Protein AF-A0A447P751-F1 (afdb_monomer_lite)

Foldseek 3Di:
DLLVVLVVVLVQLAAPDLPDRNDWDQQSQVSNLVSQLSNLVVLQVVQVVPPDPVSNVVSVVVSVVSVVVSVVVVVVVVVVCVVLVTNTPRPNSSCCVVVPD

Radius of gyration: 17.18 Å; chains: 1; bounding box: 45×24×43 Å

Organism: Salmonella enterica I (NCBI:txid59201)

Structure (mmCIF, N/CA/C/O backbone):
data_AF-A0A447P751-F1
#
_entry.id   AF-A0A447P751-F1
#
loop_
_atom_site.group_PDB
_atom_site.id
_atom_site.type_symbol
_atom_site.label_atom_id
_atom_site.label_alt_id
_atom_site.label_comp_id
_atom_site.label_asym_id
_atom_site.label_entity_id
_atom_site.label_seq_id
_atom_site.pdbx_PDB_ins_code
_atom_site.Cartn_x
_atom_site.Cartn_y
_atom_site.Cartn_z
_atom_site.occupancy
_atom_site.B_iso_or_equiv
_atom_site.auth_seq_id
_atom_site.auth_comp_id
_atom_site.auth_asym_id
_atom_site.auth_atom_id
_atom_site.pdbx_PDB_model_num
ATOM 1 N N . MET A 1 1 ? 2.392 -11.826 -11.218 1.00 79.94 1 MET A N 1
ATOM 2 C CA . MET A 1 1 ? 1.372 -12.431 -10.328 1.00 79.94 1 MET A CA 1
ATOM 3 C C . MET A 1 1 ? 1.336 -11.781 -8.953 1.00 79.94 1 MET A C 1
ATOM 5 O O . MET A 1 1 ? 0.241 -11.485 -8.513 1.00 79.94 1 MET A O 1
ATOM 9 N N . ILE A 1 2 ? 2.479 -11.470 -8.328 1.00 85.00 2 ILE A N 1
ATOM 10 C CA . ILE A 1 2 ? 2.536 -10.864 -6.980 1.00 85.00 2 ILE A CA 1
ATOM 11 C C . ILE A 1 2 ? 1.734 -9.548 -6.868 1.00 85.00 2 ILE A C 1
ATOM 13 O O . ILE A 1 2 ? 0.915 -9.424 -5.966 1.00 85.00 2 ILE A O 1
ATOM 17 N N . ALA A 1 3 ? 1.881 -8.616 -7.821 1.00 85.94 3 ALA A N 1
ATOM 18 C CA . ALA A 1 3 ? 1.100 -7.366 -7.844 1.00 85.94 3 ALA A CA 1
ATOM 19 C C . ALA A 1 3 ? -0.411 -7.582 -8.064 1.00 85.94 3 ALA A C 1
ATOM 21 O O . ALA A 1 3 ? -1.239 -6.800 -7.615 1.00 85.94 3 ALA A O 1
ATOM 22 N N . PHE A 1 4 ? -0.777 -8.652 -8.772 1.00 86.06 4 PHE A N 1
ATOM 23 C CA . PHE A 1 4 ? -2.178 -8.985 -9.013 1.00 86.06 4 PHE A CA 1
ATOM 24 C C . PHE A 1 4 ? -2.800 -9.587 -7.753 1.00 86.06 4 PHE A C 1
ATOM 26 O O . PHE A 1 4 ? -3.852 -9.148 -7.309 1.00 86.06 4 PHE A O 1
ATOM 33 N N . THR A 1 5 ? -2.111 -10.533 -7.112 1.00 87.75 5 THR A N 1
ATOM 34 C CA . THR A 1 5 ? -2.565 -11.108 -5.844 1.00 87.75 5 THR A CA 1
ATOM 35 C C . THR A 1 5 ? -2.648 -10.056 -4.744 1.00 87.75 5 THR A C 1
ATOM 37 O O . THR A 1 5 ? -3.614 -10.066 -3.988 1.00 87.75 5 THR A O 1
ATOM 40 N N . SER A 1 6 ? -1.703 -9.110 -4.671 1.00 86.75 6 SER A N 1
ATOM 41 C CA . SER A 1 6 ? -1.752 -8.071 -3.640 1.00 86.75 6 SER A CA 1
ATOM 42 C C . SER A 1 6 ? -2.953 -7.139 -3.790 1.00 86.75 6 SER A C 1
ATOM 44 O O . SER A 1 6 ? -3.564 -6.775 -2.786 1.00 86.75 6 SER A O 1
ATOM 46 N N . LEU A 1 7 ? -3.354 -6.835 -5.027 1.00 86.19 7 LEU A N 1
ATOM 47 C CA . LEU A 1 7 ? -4.567 -6.073 -5.312 1.00 86.19 7 LEU A CA 1
ATOM 48 C C . LEU A 1 7 ? -5.826 -6.805 -4.825 1.00 86.19 7 LEU A C 1
ATOM 50 O O . LEU A 1 7 ? -6.641 -6.209 -4.124 1.00 86.19 7 LEU A O 1
ATOM 54 N N . LEU A 1 8 ? -5.981 -8.093 -5.160 1.00 85.81 8 LEU A N 1
ATOM 55 C CA . LEU A 1 8 ? -7.166 -8.856 -4.751 1.00 85.81 8 LEU A CA 1
ATOM 56 C C . LEU A 1 8 ? -7.273 -8.992 -3.227 1.00 85.81 8 LEU A C 1
ATOM 58 O O . LEU A 1 8 ? -8.370 -8.879 -2.686 1.00 85.81 8 LEU A O 1
ATOM 62 N N . LEU A 1 9 ? -6.152 -9.193 -2.528 1.00 84.75 9 LEU A N 1
ATOM 63 C CA . LEU A 1 9 ? -6.151 -9.251 -1.063 1.00 84.75 9 LEU A CA 1
ATOM 64 C C . LEU A 1 9 ? -6.443 -7.890 -0.413 1.00 84.75 9 LEU A C 1
ATOM 66 O O . LEU A 1 9 ? -7.034 -7.853 0.662 1.00 84.75 9 LEU A O 1
ATOM 70 N N . SER A 1 10 ? -6.074 -6.778 -1.051 1.00 83.12 10 SER A N 1
ATOM 71 C CA . SER A 1 10 ? -6.356 -5.433 -0.532 1.00 83.12 10 SER A CA 1
ATOM 72 C C . SER A 1 10 ? -7.863 -5.132 -0.472 1.00 83.12 10 SER A C 1
ATOM 74 O O . SER A 1 10 ? -8.351 -4.559 0.504 1.00 83.12 10 SER A O 1
ATOM 76 N N . PHE A 1 11 ? -8.639 -5.623 -1.447 1.00 78.25 11 PHE A N 1
ATOM 77 C CA . PHE A 1 11 ? -10.103 -5.494 -1.446 1.00 78.25 11 PHE A CA 1
ATOM 78 C C . PHE A 1 11 ? -10.803 -6.257 -0.310 1.00 78.25 11 PHE A C 1
ATOM 80 O O . PHE A 1 11 ? -11.948 -5.941 0.002 1.00 78.25 11 PHE A O 1
ATOM 87 N N . ALA A 1 12 ? -10.140 -7.216 0.347 1.00 76.81 12 ALA A N 1
ATOM 88 C CA . ALA A 1 12 ? -10.730 -7.968 1.457 1.00 76.81 12 ALA A CA 1
ATOM 89 C C . ALA A 1 12 ? -10.882 -7.144 2.752 1.00 76.81 12 ALA A C 1
ATOM 91 O O . ALA A 1 12 ? -11.649 -7.527 3.632 1.00 76.81 12 ALA A O 1
ATOM 92 N N . ILE A 1 13 ? -10.161 -6.026 2.890 1.00 74.38 13 ILE A N 1
ATOM 93 C CA . ILE A 1 13 ? -10.189 -5.192 4.105 1.00 74.38 13 ILE A CA 1
ATOM 94 C C . ILE A 1 13 ? -11.238 -4.075 4.005 1.00 74.38 13 ILE A C 1
ATOM 96 O O . ILE A 1 13 ? -11.691 -3.560 5.026 1.00 74.38 13 ILE A O 1
ATOM 100 N N . VAL A 1 14 ? -11.646 -3.690 2.792 1.00 76.31 14 VAL A N 1
ATOM 101 C CA . VAL A 1 14 ? -12.539 -2.543 2.593 1.00 76.31 14 VAL A CA 1
ATOM 102 C C . VAL A 1 14 ? -13.977 -2.912 2.993 1.00 76.31 14 VAL A C 1
ATOM 104 O O . VAL A 1 14 ? -14.566 -3.809 2.384 1.00 76.31 14 VAL A O 1
ATOM 107 N N . PRO A 1 15 ? -14.585 -2.231 3.985 1.00 71.06 15 PRO A N 1
ATOM 108 C CA . PRO A 1 15 ? -15.978 -2.470 4.352 1.00 71.06 15 PRO A CA 1
ATOM 109 C C . PRO A 1 15 ? -16.914 -1.923 3.262 1.00 71.06 15 PRO A C 1
ATOM 111 O O . PRO A 1 15 ? -16.867 -0.739 2.934 1.00 71.06 15 PRO A O 1
ATOM 114 N N . VAL A 1 16 ? -17.789 -2.770 2.708 1.00 71.50 16 VAL A N 1
ATOM 115 C CA . VAL A 1 16 ? -18.767 -2.365 1.671 1.00 71.50 16 VAL A CA 1
ATOM 116 C C . VAL A 1 16 ? -20.090 -1.909 2.299 1.00 71.50 16 VAL A C 1
ATOM 118 O O . VAL A 1 16 ? -20.803 -1.088 1.725 1.00 71.50 16 VAL A O 1
ATOM 121 N N . SER A 1 17 ? -20.424 -2.396 3.500 1.00 64.69 17 SER A N 1
ATOM 122 C CA . SER A 1 17 ? -21.579 -1.920 4.272 1.00 64.69 17 SER A CA 1
ATOM 123 C C . SER A 1 17 ? -21.338 -2.022 5.788 1.00 64.69 17 SER A C 1
ATOM 125 O O . SER A 1 17 ? -20.459 -2.777 6.207 1.00 64.69 17 SER A O 1
ATOM 127 N N . PRO A 1 18 ? -22.127 -1.326 6.635 1.00 62.81 18 PRO A N 1
ATOM 128 C CA . PRO A 1 18 ? -21.969 -1.351 8.096 1.00 62.81 18 PRO A CA 1
ATOM 129 C C . PRO A 1 18 ? -22.052 -2.745 8.731 1.00 62.81 18 PRO A C 1
ATOM 131 O O . PRO A 1 18 ? -21.504 -2.955 9.809 1.00 62.81 18 PRO A O 1
ATOM 134 N N . ASN A 1 19 ? -22.724 -3.683 8.057 1.00 60.81 19 ASN A N 1
ATOM 135 C CA . ASN A 1 19 ? -22.939 -5.054 8.519 1.00 60.81 19 ASN A CA 1
ATOM 136 C C . ASN A 1 19 ? -22.153 -6.102 7.713 1.00 60.81 19 ASN A C 1
ATOM 138 O O . ASN A 1 19 ? -22.200 -7.277 8.063 1.00 60.81 19 ASN A O 1
ATOM 142 N N . TRP A 1 20 ? -21.471 -5.706 6.630 1.00 54.97 20 TRP A N 1
ATOM 143 C CA . TRP A 1 20 ? -20.670 -6.610 5.800 1.00 54.97 20 TRP A CA 1
ATOM 144 C C . TRP A 1 20 ? -19.216 -6.161 5.790 1.00 54.97 20 TRP A C 1
ATOM 146 O O . TRP A 1 20 ? -18.810 -5.289 5.017 1.00 54.97 20 TRP A O 1
ATOM 156 N N . VAL A 1 21 ? -18.443 -6.817 6.649 1.00 60.81 21 VAL A N 1
ATOM 157 C CA . VAL A 1 21 ? -16.984 -6.769 6.663 1.00 60.81 21 VAL A CA 1
ATOM 158 C C . VAL A 1 21 ? -16.482 -8.142 6.233 1.00 60.81 21 VAL A C 1
ATOM 160 O O . VAL A 1 21 ? -16.869 -9.151 6.816 1.00 60.81 21 VAL A O 1
ATOM 163 N N . VAL A 1 22 ? -15.657 -8.179 5.184 1.00 58.59 22 VAL A N 1
ATOM 164 C CA . VAL A 1 22 ? -15.130 -9.428 4.611 1.00 58.59 22 VAL A CA 1
ATOM 165 C C . VAL A 1 22 ? -14.079 -10.059 5.534 1.00 58.59 22 VAL A C 1
ATOM 167 O O . VAL A 1 22 ? -14.041 -11.280 5.662 1.00 58.59 22 VAL A O 1
ATOM 170 N N . ALA A 1 23 ? -13.277 -9.252 6.236 1.00 60.94 23 ALA A N 1
ATOM 171 C CA . ALA A 1 23 ? -12.381 -9.725 7.287 1.00 60.94 23 ALA A CA 1
ATOM 172 C C . ALA A 1 23 ? -12.202 -8.664 8.388 1.00 60.94 23 ALA A C 1
ATOM 174 O O . ALA A 1 23 ? -11.688 -7.575 8.135 1.00 60.94 23 ALA A O 1
ATOM 175 N N . ASP A 1 24 ? -12.620 -8.983 9.617 1.00 65.00 24 ASP A N 1
ATOM 176 C CA . ASP A 1 24 ? -12.394 -8.130 10.789 1.00 65.00 24 ASP A CA 1
ATOM 177 C C . ASP A 1 24 ? -10.981 -8.384 11.331 1.00 65.00 24 ASP A C 1
ATOM 179 O O . ASP A 1 24 ? -10.737 -9.319 12.096 1.00 65.00 24 ASP A O 1
ATOM 183 N N . LEU A 1 25 ? -10.013 -7.593 10.864 1.00 68.75 25 LEU A N 1
ATOM 184 C CA . LEU A 1 25 ? -8.662 -7.594 11.417 1.00 68.75 25 LEU A CA 1
ATOM 185 C C . LEU A 1 25 ? -8.501 -6.417 12.381 1.00 68.75 25 LEU A C 1
ATOM 187 O O . LEU A 1 25 ? -8.665 -5.258 12.002 1.00 68.75 25 LEU A O 1
ATOM 191 N N . ASN A 1 26 ? -8.013 -6.705 13.592 1.00 73.50 26 ASN A N 1
ATOM 192 C CA . ASN A 1 26 ? -7.564 -5.681 14.550 1.00 73.50 26 ASN A CA 1
ATOM 193 C C . ASN A 1 26 ? -6.442 -4.775 13.994 1.00 73.50 26 ASN A C 1
ATOM 195 O O . ASN A 1 26 ? -6.149 -3.733 14.569 1.00 73.50 26 ASN A O 1
ATOM 199 N N . ILE A 1 27 ? -5.813 -5.175 12.885 1.00 78.88 27 ILE A N 1
ATOM 200 C CA . ILE A 1 27 ? -4.650 -4.539 12.251 1.00 78.88 27 ILE A CA 1
ATOM 201 C C . ILE A 1 27 ? -5.003 -4.143 10.793 1.00 78.88 27 ILE A C 1
ATOM 203 O O . ILE A 1 27 ? -4.156 -4.137 9.906 1.00 78.88 27 ILE A O 1
ATOM 207 N N . GLY A 1 28 ? -6.275 -3.829 10.513 1.00 78.31 28 GLY A N 1
ATOM 208 C CA . GLY A 1 28 ? -6.797 -3.623 9.152 1.00 78.31 28 GLY A CA 1
ATOM 209 C C . GLY A 1 28 ? -6.030 -2.586 8.320 1.00 78.31 28 GLY A C 1
ATOM 210 O O . GLY A 1 28 ? -5.586 -2.891 7.212 1.00 78.31 28 GLY A O 1
ATOM 211 N N . ILE A 1 29 ? -5.789 -1.388 8.867 1.00 83.31 29 ILE A N 1
ATOM 212 C CA . ILE A 1 29 ? -5.083 -0.321 8.129 1.00 83.31 29 ILE A CA 1
ATOM 213 C C . ILE A 1 29 ? -3.603 -0.663 7.867 1.00 83.31 29 ILE A C 1
ATOM 215 O O . ILE A 1 29 ? -3.051 -0.326 6.820 1.00 83.31 29 ILE A O 1
ATOM 219 N N . LEU A 1 30 ? -2.957 -1.371 8.800 1.00 86.25 30 LEU A N 1
ATOM 220 C CA . LEU A 1 30 ? -1.568 -1.817 8.663 1.00 86.25 30 LEU A CA 1
ATOM 221 C C . LEU A 1 30 ? -1.452 -2.921 7.610 1.00 86.25 30 LEU A C 1
ATOM 223 O O . LEU A 1 30 ? -0.483 -2.942 6.856 1.00 86.25 30 LEU A O 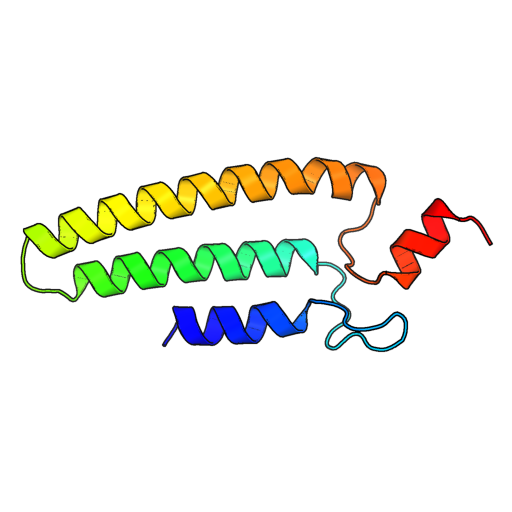1
ATOM 227 N N . PHE A 1 31 ? -2.440 -3.813 7.530 1.00 85.94 31 PHE A N 1
ATOM 228 C CA . PHE A 1 31 ? -2.480 -4.841 6.497 1.00 85.94 31 PHE A CA 1
ATOM 229 C C . PHE A 1 31 ? -2.567 -4.222 5.097 1.00 85.94 31 PHE A C 1
ATOM 231 O O . PHE A 1 31 ? -1.829 -4.628 4.201 1.00 85.94 31 PHE A O 1
ATOM 238 N N . PHE A 1 32 ? -3.399 -3.191 4.917 1.00 86.06 32 PHE A N 1
ATOM 239 C CA . PHE A 1 32 ? -3.469 -2.447 3.657 1.00 86.06 32 PHE A CA 1
ATOM 240 C C . PHE A 1 32 ? -2.105 -1.853 3.265 1.00 86.06 32 PHE A C 1
ATOM 242 O O . PHE A 1 32 ? -1.654 -2.037 2.133 1.00 86.06 32 PHE A O 1
ATOM 249 N N . LEU A 1 33 ? -1.409 -1.219 4.217 1.00 87.75 33 LEU A N 1
ATOM 250 C CA . LEU A 1 33 ? -0.068 -0.667 3.995 1.00 87.75 33 LEU A CA 1
ATOM 251 C C . LEU A 1 33 ? 0.955 -1.760 3.629 1.00 87.75 33 LEU A C 1
ATOM 253 O O . LEU A 1 33 ? 1.797 -1.566 2.754 1.00 87.75 33 LEU A O 1
ATOM 257 N N . MET A 1 34 ? 0.866 -2.928 4.268 1.00 88.19 34 MET A N 1
ATOM 258 C CA . MET A 1 34 ? 1.757 -4.062 4.016 1.00 88.19 34 MET A CA 1
ATOM 259 C C . MET A 1 34 ? 1.576 -4.632 2.600 1.00 88.19 34 MET A C 1
ATOM 261 O O . MET A 1 34 ? 2.560 -4.933 1.921 1.00 88.19 34 MET A O 1
ATOM 265 N N . MET A 1 35 ? 0.328 -4.738 2.130 1.00 89.25 35 MET A N 1
ATOM 266 C CA . MET A 1 35 ? 0.021 -5.216 0.777 1.00 89.25 35 MET A CA 1
ATOM 267 C C . MET A 1 35 ? 0.421 -4.213 -0.309 1.00 89.25 35 MET A C 1
ATOM 269 O O . MET A 1 35 ? 0.845 -4.636 -1.388 1.00 89.25 35 MET A O 1
ATOM 273 N N . ALA A 1 36 ? 0.328 -2.911 -0.018 1.00 87.38 36 ALA A N 1
ATOM 274 C CA . ALA A 1 36 ? 0.827 -1.852 -0.890 1.00 87.38 36 ALA A CA 1
ATOM 275 C C . ALA A 1 36 ? 2.348 -1.999 -1.100 1.00 87.38 36 ALA A C 1
ATOM 277 O O . ALA A 1 36 ? 2.791 -2.245 -2.225 1.00 87.38 36 ALA A O 1
ATOM 278 N N . GLY A 1 37 ? 3.130 -2.074 -0.015 1.00 87.75 37 GLY A N 1
ATOM 279 C CA . GLY A 1 37 ? 4.589 -2.231 -0.103 1.00 87.75 37 GLY A CA 1
ATOM 280 C C . GLY A 1 37 ? 5.044 -3.478 -0.876 1.00 87.75 37 GLY A C 1
ATOM 281 O O . GLY A 1 37 ? 6.011 -3.434 -1.641 1.00 87.75 37 GLY A O 1
ATOM 282 N N . LEU A 1 38 ? 4.316 -4.593 -0.753 1.00 89.12 38 LEU A N 1
ATOM 283 C CA . LEU A 1 38 ? 4.566 -5.818 -1.528 1.00 89.12 38 LEU A CA 1
ATOM 284 C C . LEU A 1 38 ? 4.370 -5.629 -3.044 1.00 89.12 38 LEU A C 1
ATOM 286 O O . LEU A 1 38 ? 5.050 -6.287 -3.840 1.00 89.12 38 LEU A O 1
ATOM 290 N N . ALA A 1 39 ? 3.475 -4.731 -3.463 1.00 88.69 39 ALA A N 1
ATOM 291 C CA . ALA A 1 39 ? 3.238 -4.436 -4.873 1.00 88.69 39 ALA A CA 1
ATOM 292 C C . ALA A 1 39 ? 4.437 -3.725 -5.523 1.00 88.69 39 ALA A C 1
ATOM 294 O O . ALA A 1 39 ? 4.778 -4.034 -6.668 1.00 88.69 39 ALA A O 1
ATOM 295 N N . VAL A 1 40 ? 5.133 -2.844 -4.795 1.00 90.75 40 VAL A N 1
ATOM 296 C CA . VAL A 1 40 ? 6.338 -2.157 -5.297 1.00 90.75 40 VAL A CA 1
ATOM 297 C C . VAL A 1 40 ? 7.457 -3.157 -5.601 1.00 90.75 40 VAL A C 1
ATOM 299 O O . VAL A 1 40 ? 8.079 -3.094 -6.667 1.00 90.75 40 VAL A O 1
ATOM 302 N N . TYR A 1 41 ? 7.683 -4.132 -4.717 1.00 89.56 41 TYR A N 1
ATOM 303 C CA . TYR A 1 41 ? 8.691 -5.173 -4.949 1.00 89.56 41 TYR A CA 1
ATOM 304 C C . TYR A 1 41 ? 8.416 -5.976 -6.225 1.00 89.56 41 TYR A C 1
ATOM 306 O O . TYR A 1 41 ? 9.349 -6.338 -6.944 1.00 89.56 41 TYR A O 1
ATOM 314 N N . ALA A 1 42 ? 7.146 -6.210 -6.563 1.00 90.50 42 ALA A N 1
ATOM 315 C CA . ALA A 1 42 ? 6.790 -6.896 -7.800 1.00 90.50 42 ALA A CA 1
ATOM 316 C C . ALA A 1 42 ? 7.214 -6.110 -9.056 1.00 90.50 42 ALA A C 1
ATOM 318 O O . ALA A 1 42 ? 7.649 -6.723 -10.033 1.00 90.50 42 ALA A O 1
ATOM 319 N N . VAL A 1 43 ? 7.131 -4.774 -9.029 1.00 89.50 43 VAL A N 1
ATOM 320 C CA . VAL A 1 43 ? 7.581 -3.904 -10.134 1.00 89.50 43 VAL A CA 1
ATOM 321 C C . VAL A 1 43 ? 9.101 -3.959 -10.283 1.00 89.50 43 VAL A C 1
ATOM 323 O O . VAL A 1 43 ? 9.608 -4.068 -11.402 1.00 89.50 43 VAL A O 1
ATOM 326 N N . LEU A 1 44 ? 9.830 -3.963 -9.164 1.00 90.81 44 LEU A N 1
ATOM 327 C CA . LEU A 1 44 ? 11.289 -4.070 -9.167 1.00 90.81 44 LEU A CA 1
ATOM 328 C C . LEU A 1 44 ? 11.754 -5.402 -9.782 1.00 90.81 44 LEU A C 1
ATOM 330 O O . LEU A 1 44 ? 12.599 -5.412 -10.679 1.00 90.81 44 LEU A O 1
ATOM 334 N N . PHE A 1 45 ? 11.160 -6.524 -9.362 1.00 88.31 45 PHE A N 1
ATOM 335 C CA . PHE A 1 45 ? 11.496 -7.846 -9.900 1.00 88.31 45 PHE A CA 1
ATOM 336 C C . PHE A 1 45 ? 11.108 -8.011 -11.377 1.00 88.31 45 PHE A C 1
ATOM 338 O O . PHE A 1 45 ? 11.851 -8.633 -12.138 1.00 88.31 45 PHE A O 1
ATOM 345 N N . ALA A 1 46 ? 9.998 -7.408 -11.817 1.00 88.69 46 ALA A N 1
ATOM 346 C CA . ALA A 1 46 ? 9.621 -7.384 -13.232 1.00 88.69 46 ALA A CA 1
ATOM 347 C C . ALA A 1 46 ? 10.650 -6.622 -14.092 1.00 88.69 46 ALA A C 1
ATOM 349 O O . ALA A 1 46 ? 11.003 -7.054 -15.193 1.00 88.69 46 ALA A O 1
ATOM 350 N N . GLY A 1 47 ? 11.175 -5.515 -13.564 1.00 87.50 47 GLY A N 1
ATOM 351 C CA . GLY A 1 47 ? 12.257 -4.755 -14.182 1.00 87.50 47 GLY A CA 1
ATOM 352 C C . GLY A 1 47 ? 13.568 -5.526 -14.268 1.00 87.50 47 GLY A C 1
ATOM 353 O O . GLY A 1 47 ? 14.216 -5.518 -15.313 1.00 87.50 47 GLY A O 1
ATOM 354 N N . TRP A 1 48 ? 13.935 -6.230 -13.195 1.00 85.56 48 TRP A N 1
ATOM 355 C CA . TRP A 1 48 ? 15.174 -7.008 -13.139 1.00 85.56 48 TRP A CA 1
ATOM 356 C C . TRP A 1 48 ? 15.157 -8.230 -14.068 1.00 85.56 48 TRP A C 1
ATOM 358 O O . TRP A 1 48 ? 16.172 -8.551 -14.679 1.00 85.56 48 TRP A O 1
ATOM 368 N N . SER A 1 49 ? 13.992 -8.858 -14.265 1.00 89.75 49 SER A N 1
ATOM 369 C CA . SER A 1 49 ? 13.826 -9.945 -15.241 1.00 89.75 49 SER A CA 1
ATOM 370 C C . SER A 1 49 ? 13.986 -9.487 -16.699 1.00 89.75 49 SER A C 1
ATOM 372 O O . SER A 1 49 ? 14.143 -10.322 -17.593 1.00 89.75 49 SER A O 1
ATOM 374 N N . SER A 1 50 ? 13.910 -8.182 -16.974 1.00 79.50 50 SER A N 1
ATOM 375 C CA . SER A 1 50 ? 14.034 -7.647 -18.327 1.00 79.50 50 SER A CA 1
ATOM 376 C C . SER A 1 50 ? 15.515 -7.515 -18.688 1.00 79.50 50 SER A C 1
ATOM 378 O O . SER A 1 50 ? 16.182 -6.595 -18.223 1.00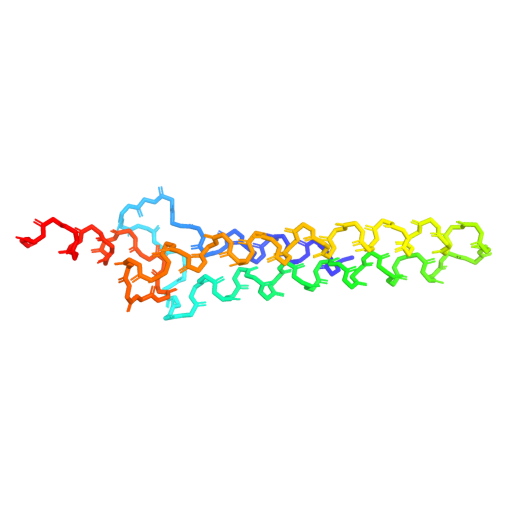 79.50 50 SER A O 1
ATOM 380 N N . ASN A 1 51 ? 16.027 -8.417 -19.534 1.00 83.19 51 ASN A N 1
ATOM 381 C CA . ASN A 1 51 ? 17.444 -8.555 -19.917 1.00 83.19 51 ASN A CA 1
ATOM 382 C C . ASN A 1 51 ? 17.992 -7.397 -20.789 1.00 83.19 51 ASN A C 1
ATOM 384 O O . ASN A 1 51 ? 18.544 -7.608 -21.866 1.00 83.19 51 ASN A O 1
ATOM 388 N N . THR A 1 52 ? 17.794 -6.150 -20.362 1.00 85.31 52 THR A N 1
ATOM 389 C CA . THR A 1 52 ? 18.352 -4.945 -20.985 1.00 85.31 52 THR A CA 1
ATOM 390 C C . THR A 1 52 ? 18.527 -3.838 -19.957 1.00 85.31 52 THR A C 1
ATOM 392 O O . THR A 1 52 ? 17.592 -3.525 -19.216 1.00 85.31 52 THR A O 1
ATOM 395 N N . ASN A 1 53 ? 19.679 -3.168 -19.998 1.00 82.94 53 ASN A N 1
ATOM 396 C CA . ASN A 1 53 ? 20.036 -2.109 -19.053 1.00 82.94 53 ASN A CA 1
ATOM 397 C C . ASN A 1 53 ? 18.977 -1.000 -18.939 1.00 82.94 53 ASN A C 1
ATOM 399 O O . ASN A 1 53 ? 18.608 -0.611 -17.836 1.00 82.94 53 ASN A O 1
ATOM 403 N N . THR A 1 54 ? 18.428 -0.509 -20.052 1.00 85.62 54 THR A N 1
ATOM 404 C CA . THR A 1 54 ? 17.466 0.609 -20.046 1.00 85.62 54 THR A CA 1
ATOM 405 C C . THR A 1 54 ? 16.146 0.284 -19.349 1.00 85.62 54 THR A C 1
ATOM 407 O O . THR A 1 54 ? 15.583 1.150 -18.680 1.00 85.62 54 THR A O 1
ATOM 410 N N . ARG A 1 55 ? 15.667 -0.961 -19.451 1.00 87.50 55 ARG A N 1
ATOM 411 C CA . ARG A 1 55 ? 14.431 -1.404 -18.785 1.00 87.50 55 ARG A CA 1
ATOM 412 C C . ARG A 1 55 ? 14.620 -1.526 -17.273 1.00 87.50 55 ARG A C 1
ATOM 414 O O . ARG A 1 55 ? 13.738 -1.110 -16.529 1.00 87.50 55 ARG A O 1
ATOM 421 N N . CYS A 1 56 ? 15.787 -1.993 -16.828 1.00 87.50 56 CYS A N 1
ATOM 422 C CA . CYS A 1 56 ? 16.134 -2.061 -15.407 1.00 87.50 56 CYS A CA 1
ATOM 423 C C . CYS A 1 56 ? 16.170 -0.660 -14.762 1.00 87.50 56 CYS A C 1
ATOM 425 O O . CYS A 1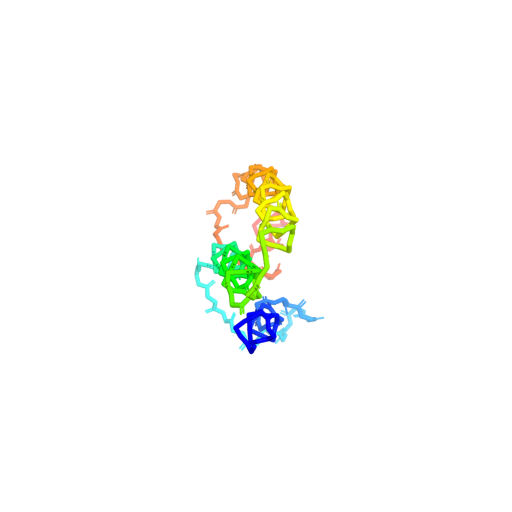 56 ? 15.496 -0.417 -13.761 1.00 87.50 56 CYS A O 1
ATOM 427 N N . TRP A 1 57 ? 16.847 0.309 -15.393 1.00 87.94 57 TRP A N 1
ATOM 428 C CA . TRP A 1 57 ? 16.873 1.699 -14.910 1.00 87.94 57 TRP A CA 1
ATOM 429 C C . TRP A 1 57 ? 15.494 2.374 -14.941 1.00 87.94 57 TRP A C 1
ATOM 431 O O . TRP A 1 57 ? 15.171 3.161 -14.052 1.00 87.94 57 TRP A O 1
ATOM 441 N N . GLY A 1 58 ? 14.668 2.063 -15.945 1.00 89.81 58 GLY A N 1
ATOM 442 C CA . GLY A 1 58 ? 13.282 2.530 -16.015 1.00 89.81 58 GLY A CA 1
ATOM 443 C C . GLY A 1 58 ? 12.424 1.988 -14.869 1.00 89.81 58 GLY A C 1
ATOM 444 O O . GLY A 1 58 ? 11.710 2.753 -14.223 1.00 89.81 58 GLY A O 1
ATOM 445 N N . ALA A 1 59 ? 12.554 0.696 -14.564 1.00 90.19 59 ALA A N 1
ATOM 446 C CA . ALA A 1 59 ? 11.847 0.067 -13.455 1.00 90.19 59 ALA A CA 1
ATOM 447 C C . ALA A 1 59 ? 12.290 0.613 -12.091 1.00 90.19 59 ALA A C 1
ATOM 449 O O . ALA A 1 59 ? 11.439 0.862 -11.244 1.00 90.19 59 ALA A O 1
ATOM 450 N N . MET A 1 60 ? 13.587 0.879 -11.899 1.00 90.06 60 MET A N 1
ATOM 451 C CA . MET A 1 60 ? 14.103 1.457 -10.653 1.00 90.06 60 MET A CA 1
ATOM 452 C C . MET A 1 60 ? 13.568 2.876 -10.395 1.00 90.06 60 MET A C 1
ATOM 454 O O . MET A 1 60 ? 13.249 3.230 -9.258 1.00 90.06 60 MET A O 1
ATOM 458 N N . ARG A 1 61 ? 13.417 3.694 -11.448 1.00 91.94 61 ARG A N 1
ATOM 459 C CA . ARG A 1 61 ? 12.783 5.021 -11.339 1.00 91.94 61 ARG A CA 1
ATOM 460 C C . ARG A 1 61 ? 11.301 4.913 -10.999 1.00 91.94 61 ARG A C 1
ATOM 462 O O . ARG A 1 61 ? 10.838 5.620 -10.108 1.00 91.94 61 ARG A O 1
ATOM 469 N N . ALA A 1 62 ? 10.586 4.012 -11.674 1.00 91.31 62 ALA A N 1
ATOM 470 C CA . ALA A 1 62 ? 9.179 3.764 -11.389 1.00 91.31 62 ALA A CA 1
ATOM 471 C C . ALA A 1 62 ? 8.987 3.316 -9.932 1.00 91.31 62 ALA A C 1
ATOM 473 O O . ALA A 1 62 ? 8.183 3.914 -9.223 1.00 91.31 62 ALA A O 1
ATOM 474 N N . SER A 1 63 ? 9.790 2.360 -9.444 1.00 91.19 63 SER A N 1
ATOM 475 C CA . SER A 1 63 ? 9.709 1.895 -8.055 1.00 91.19 63 SER A CA 1
ATOM 476 C C . SER A 1 63 ? 10.026 3.000 -7.049 1.00 91.19 63 SER A C 1
ATOM 478 O O . SER A 1 63 ? 9.307 3.135 -6.066 1.00 91.19 63 SER A O 1
ATOM 480 N N . ALA A 1 64 ? 11.045 3.832 -7.294 1.00 92.88 64 ALA A N 1
ATOM 481 C CA . ALA A 1 64 ? 11.382 4.938 -6.392 1.00 92.88 64 ALA A CA 1
ATOM 482 C C . ALA A 1 64 ? 10.227 5.949 -6.260 1.00 92.88 64 ALA A C 1
ATOM 484 O O . ALA A 1 64 ? 9.937 6.438 -5.164 1.00 92.88 64 ALA A O 1
ATOM 485 N N . GLN A 1 65 ? 9.529 6.220 -7.366 1.00 93.75 65 GLN A N 1
ATOM 486 C CA . GLN A 1 65 ? 8.352 7.081 -7.365 1.00 93.75 65 GLN A CA 1
ATOM 487 C C . GLN A 1 65 ? 7.195 6.443 -6.585 1.00 93.75 65 GLN A C 1
ATOM 489 O O . GLN A 1 65 ? 6.588 7.111 -5.751 1.00 93.75 65 GLN A O 1
ATOM 494 N N . THR A 1 66 ? 6.903 5.159 -6.812 1.00 92.38 66 THR A N 1
ATOM 495 C CA . THR A 1 66 ? 5.797 4.475 -6.121 1.00 92.38 66 THR A CA 1
ATOM 496 C C . THR A 1 66 ? 6.033 4.381 -4.611 1.00 92.38 66 THR A C 1
ATOM 498 O O . THR A 1 66 ? 5.130 4.712 -3.848 1.00 92.38 66 THR A O 1
ATOM 501 N N . VAL A 1 67 ? 7.257 4.049 -4.171 1.00 92.50 67 VAL A N 1
ATOM 502 C CA . VAL A 1 67 ? 7.622 4.022 -2.737 1.00 92.50 67 VAL A CA 1
ATOM 503 C C . VAL A 1 67 ? 7.401 5.382 -2.086 1.00 92.50 67 VAL A C 1
ATOM 505 O O . VAL A 1 67 ? 6.864 5.463 -0.984 1.00 92.50 67 VAL A O 1
ATOM 508 N N . SER A 1 68 ? 7.790 6.459 -2.772 1.00 94.81 68 SER A N 1
ATOM 509 C CA . SER A 1 68 ? 7.629 7.811 -2.238 1.00 94.81 68 SER A CA 1
ATOM 510 C C . SER A 1 68 ? 6.156 8.111 -1.942 1.00 94.81 68 SER A C 1
ATOM 512 O O . SER A 1 68 ? 5.841 8.583 -0.853 1.00 94.81 68 SER A O 1
ATOM 514 N N . TYR A 1 69 ? 5.240 7.772 -2.858 1.00 92.12 69 TYR A N 1
ATOM 515 C CA . TYR A 1 69 ? 3.802 7.977 -2.640 1.00 92.12 69 TYR A CA 1
ATOM 516 C C . TYR A 1 69 ? 3.223 7.103 -1.521 1.00 92.12 69 TYR A C 1
ATOM 518 O O . TYR A 1 69 ? 2.346 7.569 -0.794 1.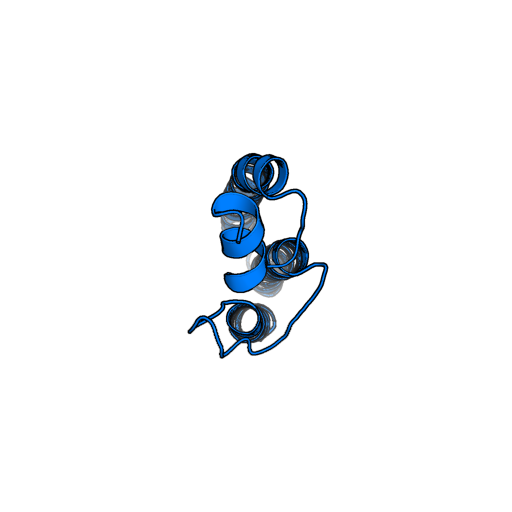00 92.12 69 TYR A O 1
ATOM 526 N N . GLU A 1 70 ? 3.716 5.879 -1.331 1.00 90.69 70 GLU A N 1
ATOM 527 C CA . GLU A 1 70 ? 3.250 5.009 -0.243 1.00 90.69 70 GLU A CA 1
ATOM 528 C C . GLU A 1 70 ? 3.626 5.530 1.141 1.00 90.69 70 GLU A C 1
ATOM 530 O O . GLU A 1 70 ? 2.796 5.506 2.052 1.00 90.69 70 GLU A O 1
ATOM 535 N N . VAL A 1 71 ? 4.849 6.041 1.306 1.00 91.81 71 VAL A N 1
ATOM 536 C CA . VAL A 1 71 ? 5.300 6.585 2.594 1.00 91.81 71 VAL A CA 1
ATOM 537 C C . VAL A 1 71 ? 4.469 7.810 2.980 1.00 91.81 71 VAL A C 1
ATOM 539 O O . VAL A 1 71 ? 4.021 7.913 4.125 1.00 91.81 71 VAL A O 1
ATOM 542 N N . PHE A 1 72 ? 4.199 8.710 2.030 1.00 93.50 72 PHE A N 1
ATOM 543 C CA . PHE A 1 72 ? 3.340 9.869 2.287 1.00 93.50 72 PHE A CA 1
ATOM 544 C C . PHE A 1 72 ? 1.894 9.466 2.587 1.00 93.50 72 PHE A C 1
ATOM 546 O O . PHE A 1 72 ? 1.304 10.007 3.521 1.00 93.50 72 PHE A O 1
ATOM 553 N N . LEU A 1 73 ? 1.343 8.481 1.870 1.00 91.00 73 LEU A N 1
ATOM 554 C CA . LEU A 1 73 ? 0.008 7.950 2.150 1.00 91.00 73 LEU A CA 1
ATOM 555 C C . LEU A 1 73 ? -0.066 7.351 3.564 1.00 91.00 73 LEU A C 1
ATOM 557 O O . LEU A 1 73 ? -1.004 7.644 4.306 1.00 91.00 73 LEU A O 1
ATOM 561 N N . GLY A 1 74 ? 0.942 6.575 3.971 1.00 90.75 74 GLY A N 1
ATOM 562 C CA . GLY A 1 74 ? 1.034 6.017 5.321 1.00 90.75 74 GLY A CA 1
ATOM 563 C C . GLY A 1 74 ? 1.089 7.093 6.408 1.00 90.75 74 GLY A C 1
ATOM 564 O O . GLY A 1 74 ? 0.372 7.001 7.403 1.00 90.75 74 GLY A O 1
ATOM 565 N N . LEU A 1 75 ? 1.878 8.151 6.199 1.00 90.94 75 LEU A N 1
ATOM 566 C CA . LEU A 1 75 ? 1.960 9.289 7.120 1.00 90.94 75 LEU A CA 1
ATOM 567 C C . LEU A 1 75 ? 0.633 10.054 7.222 1.00 90.94 75 LEU A C 1
ATOM 569 O O . LEU A 1 75 ? 0.211 10.391 8.328 1.00 90.94 75 LEU A O 1
ATOM 573 N N . SER A 1 76 ? -0.056 10.293 6.103 1.00 90.19 76 SER A N 1
ATOM 574 C CA . SER A 1 76 ? -1.371 10.946 6.115 1.00 90.19 76 SER A CA 1
ATOM 575 C C . SER A 1 76 ? -2.430 10.119 6.855 1.00 90.19 76 SER A C 1
ATOM 577 O O . SER A 1 76 ? -3.261 10.689 7.563 1.00 90.19 76 SER A O 1
ATOM 579 N N . LEU A 1 77 ? -2.381 8.785 6.762 1.00 85.81 77 LEU A N 1
ATOM 580 C CA . LEU A 1 77 ? -3.299 7.898 7.488 1.00 85.81 77 LEU A CA 1
ATOM 581 C C . LEU A 1 77 ? -3.083 7.913 9.007 1.00 85.81 77 LEU A C 1
ATOM 583 O O . LEU A 1 77 ? -4.050 7.747 9.753 1.00 85.81 77 LEU A O 1
ATOM 587 N N . MET A 1 78 ? -1.860 8.160 9.487 1.00 84.62 78 MET A N 1
ATOM 588 C CA . MET A 1 78 ? -1.586 8.211 10.930 1.00 84.62 78 MET A CA 1
ATOM 589 C C . MET A 1 78 ? -2.390 9.301 11.651 1.00 84.62 78 MET A C 1
ATOM 591 O O . MET A 1 78 ? -2.767 9.106 12.805 1.00 84.62 78 MET A O 1
ATOM 595 N N . GLY A 1 79 ? -2.731 10.406 10.978 1.00 84.25 79 GLY A N 1
ATOM 596 C CA .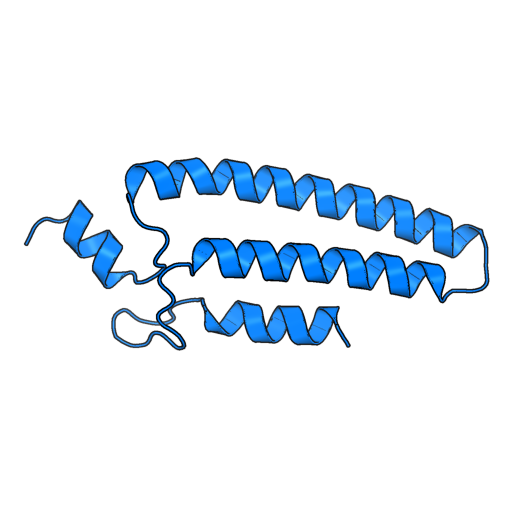 GLY A 1 79 ? -3.612 11.434 11.545 1.00 84.25 79 GLY A CA 1
ATOM 597 C C . GLY A 1 79 ? -5.028 10.918 11.838 1.00 84.25 79 GLY A C 1
ATOM 598 O O . GLY A 1 79 ? -5.606 11.238 12.876 1.00 84.25 79 GLY A O 1
ATOM 599 N N . VAL A 1 80 ? -5.563 10.063 10.963 1.00 80.56 80 VAL A N 1
ATOM 600 C CA . VAL A 1 80 ? -6.889 9.444 11.135 1.00 80.56 80 VAL A CA 1
ATOM 601 C C . VAL A 1 80 ? -6.849 8.387 12.236 1.00 80.56 80 VAL A C 1
ATOM 603 O O . VAL A 1 80 ? -7.740 8.334 13.080 1.00 80.56 80 VAL A O 1
ATOM 606 N N . VAL A 1 81 ? -5.785 7.583 12.279 1.00 82.69 81 VAL A N 1
ATOM 607 C CA . VAL A 1 81 ? -5.582 6.583 13.339 1.00 82.69 81 VAL A CA 1
ATOM 608 C C . VAL A 1 81 ? -5.468 7.248 14.712 1.00 82.69 81 VAL A C 1
ATOM 610 O O . VAL A 1 81 ? -6.056 6.755 15.674 1.00 82.69 81 VAL A O 1
ATOM 613 N N . ALA A 1 82 ? -4.766 8.381 14.813 1.00 80.31 82 ALA A N 1
ATOM 614 C CA . ALA A 1 82 ? -4.635 9.127 16.063 1.00 80.31 82 ALA A CA 1
ATOM 615 C C . ALA A 1 82 ? -5.990 9.621 16.603 1.00 80.31 82 ALA A C 1
ATOM 617 O O . ALA A 1 82 ? -6.189 9.630 17.816 1.00 80.31 82 ALA A O 1
ATOM 618 N N . GLN A 1 83 ? -6.937 9.977 15.726 1.00 74.69 83 GLN A N 1
ATOM 619 C CA . GLN A 1 83 ? -8.309 10.318 16.128 1.00 74.69 83 GLN A CA 1
ATOM 620 C C . GLN A 1 83 ? -9.170 9.083 16.434 1.00 74.69 83 GLN A C 1
ATOM 622 O O . GLN A 1 83 ? -9.989 9.123 17.350 1.00 74.69 83 GLN A O 1
ATOM 627 N N . ALA A 1 84 ? -8.999 7.986 15.694 1.00 73.06 84 ALA A N 1
ATOM 628 C CA . ALA A 1 84 ? -9.792 6.769 15.869 1.00 73.06 84 ALA A CA 1
ATOM 629 C C . ALA A 1 84 ? -9.372 5.933 17.097 1.00 73.06 84 ALA A C 1
ATOM 631 O O . ALA A 1 84 ? -10.187 5.185 17.642 1.00 73.06 84 ALA A O 1
ATOM 632 N N . GLY A 1 85 ? -8.106 6.018 17.525 1.00 70.38 85 GLY A N 1
ATOM 633 C CA . GLY A 1 85 ? -7.552 5.253 18.653 1.00 70.38 85 GLY A CA 1
ATOM 634 C C . GLY A 1 85 ? -7.525 3.731 18.440 1.00 70.38 85 GLY A C 1
ATOM 635 O O . GLY A 1 85 ? -7.265 2.978 19.377 1.00 70.38 85 GLY A O 1
ATOM 636 N N . SER A 1 86 ? -7.819 3.264 17.225 1.00 68.94 86 SER A N 1
ATOM 637 C CA . SER A 1 86 ? -7.851 1.857 16.831 1.00 68.94 86 SER A CA 1
ATOM 638 C C . SER A 1 86 ? -7.392 1.706 15.382 1.00 68.94 86 SER A C 1
ATOM 640 O O . SER A 1 86 ? -7.589 2.598 14.559 1.00 68.94 86 SER A O 1
ATOM 642 N N . PHE A 1 87 ? -6.792 0.557 15.075 1.00 66.19 87 PHE A N 1
ATOM 643 C CA . PHE A 1 87 ? -6.362 0.177 13.728 1.00 66.19 87 PHE A CA 1
ATOM 644 C C . PHE A 1 87 ? -7.406 -0.677 12.984 1.00 66.19 87 PHE A C 1
ATOM 646 O O . PHE A 1 87 ? -7.160 -1.095 11.848 1.00 66.19 87 PHE A O 1
ATOM 653 N N . ASN A 1 88 ? -8.557 -0.949 13.614 1.00 69.94 88 ASN A N 1
ATOM 654 C CA . ASN A 1 88 ? -9.656 -1.693 13.008 1.00 69.94 88 ASN A CA 1
ATOM 655 C C . ASN A 1 88 ? -10.433 -0.792 12.027 1.00 69.94 88 ASN A C 1
ATOM 657 O O . ASN A 1 88 ? -10.774 0.346 12.343 1.00 69.94 88 ASN A O 1
ATOM 661 N N . MET A 1 89 ? -10.705 -1.315 10.831 1.00 60.84 89 MET A N 1
ATOM 662 C CA 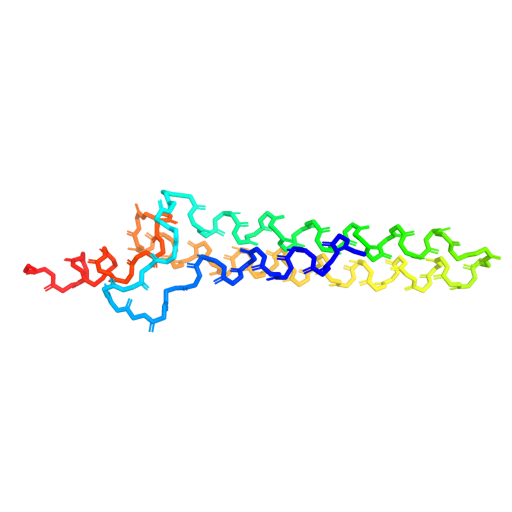. MET A 1 89 ? -11.388 -0.615 9.737 1.00 60.84 89 MET A CA 1
ATOM 663 C C . MET A 1 89 ? -12.917 -0.795 9.756 1.00 60.84 89 MET A C 1
ATOM 665 O O . MET A 1 89 ? -13.602 -0.405 8.812 1.00 60.84 89 MET A O 1
ATOM 669 N N . THR A 1 90 ? -13.485 -1.355 10.828 1.00 65.19 90 THR A N 1
ATOM 670 C CA . THR A 1 90 ? -14.940 -1.424 11.006 1.00 65.19 90 THR A CA 1
ATOM 671 C C . THR A 1 90 ? -15.546 -0.037 11.172 1.00 65.19 90 THR A C 1
ATOM 673 O O . THR A 1 90 ? -15.332 0.651 12.170 1.00 65.19 90 THR A O 1
ATOM 676 N N . ILE A 1 91 ? -16.424 0.340 10.242 1.00 55.41 91 ILE A N 1
ATOM 677 C CA . ILE A 1 91 ? -17.167 1.601 10.336 1.00 55.41 91 ILE A CA 1
ATOM 678 C C . ILE A 1 91 ? -18.051 1.656 11.599 1.00 55.41 91 ILE A C 1
ATOM 680 O O . ILE A 1 91 ? -18.258 2.721 12.168 1.00 55.41 91 ILE A O 1
ATOM 684 N N . SER A 1 92 ? -18.482 0.499 12.120 1.00 47.34 92 SER A N 1
ATOM 685 C CA . SER A 1 92 ? -19.264 0.391 13.359 1.00 47.34 92 SER A CA 1
ATOM 686 C C . SER A 1 92 ? -18.467 0.686 14.639 1.00 47.34 92 SER A C 1
ATOM 688 O O . SER A 1 92 ? -19.072 1.031 15.657 1.00 47.34 92 SER A O 1
ATOM 690 N N . SER A 1 93 ? -17.132 0.571 14.625 1.00 50.97 93 SER A N 1
ATOM 691 C CA . SER A 1 93 ? -16.276 0.898 15.776 1.00 50.97 93 SER A CA 1
ATOM 692 C C . SER A 1 93 ? -15.850 2.370 15.767 1.00 50.97 93 SER A C 1
ATOM 694 O O . SER A 1 93 ? -15.846 3.009 16.821 1.00 50.97 93 SER A O 1
ATOM 696 N N . ILE A 1 94 ? -15.610 2.935 14.579 1.00 57.94 94 ILE A N 1
ATOM 697 C CA . ILE A 1 94 ? -15.325 4.363 14.381 1.00 57.94 94 ILE A CA 1
ATOM 698 C C . ILE A 1 94 ? -16.582 5.208 14.654 1.00 57.94 94 ILE A C 1
ATOM 700 O O . ILE A 1 94 ? -16.523 6.160 15.431 1.00 57.94 94 ILE A O 1
ATOM 704 N N . THR A 1 95 ? -17.754 4.829 14.127 1.00 57.03 95 THR A N 1
ATOM 705 C CA . THR A 1 95 ? -19.008 5.565 14.377 1.00 57.03 95 THR A CA 1
ATOM 706 C C . THR A 1 95 ? -19.476 5.466 15.833 1.00 57.03 95 THR A C 1
ATOM 708 O O . THR A 1 95 ? -19.884 6.485 16.384 1.00 57.03 95 THR A O 1
ATOM 711 N N . ARG A 1 96 ? -19.367 4.307 16.510 1.00 53.97 96 ARG A N 1
ATOM 712 C CA . ARG A 1 96 ? -19.750 4.203 17.938 1.00 53.97 96 ARG A CA 1
ATOM 713 C C . ARG A 1 96 ? -18.875 5.044 18.866 1.00 53.97 96 ARG A C 1
ATOM 715 O O . ARG A 1 96 ? -19.369 5.528 19.879 1.00 53.97 96 ARG A O 1
ATOM 722 N N . ARG A 1 97 ? -17.598 5.256 18.532 1.00 60.44 97 ARG A N 1
ATOM 723 C CA . ARG A 1 97 ? -16.714 6.114 19.338 1.00 60.44 97 ARG A CA 1
ATOM 724 C C . ARG A 1 97 ? -16.876 7.607 19.053 1.00 60.44 97 ARG A C 1
ATOM 726 O O . ARG A 1 97 ? -16.682 8.392 19.972 1.00 60.44 97 ARG A O 1
ATOM 733 N N . ILE A 1 98 ? -17.253 7.996 17.833 1.00 60.25 98 ILE A N 1
ATOM 734 C CA . ILE A 1 98 ? -17.487 9.408 17.475 1.00 60.25 98 ILE A CA 1
ATOM 735 C C . ILE A 1 98 ? -18.905 9.867 17.868 1.00 60.25 98 ILE A C 1
ATOM 737 O O . ILE A 1 98 ? -19.085 11.016 18.255 1.00 60.25 98 ILE A O 1
ATOM 741 N N . CYS A 1 99 ? -19.909 8.984 17.791 1.00 54.25 99 CYS A N 1
ATOM 742 C CA . CYS A 1 99 ? -21.317 9.335 18.014 1.00 54.25 99 CYS A CA 1
ATOM 743 C C . CYS A 1 99 ? -21.852 9.007 19.421 1.00 54.25 99 CYS A C 1
ATOM 745 O O . CYS A 1 99 ? -22.921 9.495 19.765 1.00 54.25 99 CYS A O 1
ATOM 747 N N . GLY A 1 100 ? -21.146 8.221 20.243 1.00 55.72 100 GLY A N 1
ATOM 748 C CA . GLY A 1 100 ? -21.475 8.062 21.665 1.00 55.72 100 GLY A CA 1
ATOM 749 C C . GLY A 1 100 ? -22.940 7.706 21.982 1.00 55.72 100 GLY A C 1
ATOM 750 O O . GLY A 1 100 ? -23.572 8.432 22.742 1.00 55.72 100 GLY A O 1
ATOM 751 N N . THR A 1 101 ? -23.442 6.590 21.438 1.00 41.03 101 THR A N 1
ATOM 752 C CA . THR A 1 101 ? -24.545 5.761 21.984 1.00 41.03 101 THR A CA 1
ATOM 753 C C . THR A 1 101 ? -24.311 4.302 21.626 1.00 41.03 101 THR A C 1
ATOM 755 O O . THR A 1 101 ? -24.059 4.044 20.423 1.00 41.03 101 THR A O 1
#

Sequence (101 aa):
MIAFTSLLLSFAIVPVSPNWVVADLNIGILFFLMMAGLAVYAVLFAGWSSNTNTRCWGAMRASAQTVSYEVFLGLSLMGVVAQAGSFNMTISSITRRICGT

Secondary structure (DSSP, 8-state):
-HHHHHHHHHTTTS-SBTTB-S---TTHHHHHHHHHHHHHHHHHHHHHTSSSHHHHHHHHHHHHHHHHHHHHHHHHHHHHHHHH------HHHHHHHHH--

InterPro domains:
  IPR001694 NADH:ubiquinone oxidoreductase, subunit 1/F420H2 oxidoreductase subunit H [PF00146] (1-90)
  IPR001694 NADH:ubiquinone oxidoreductase, subunit 1/F420H2 oxidoreductase subunit H [PTHR11432] (1-89)

pLDDT: mean 79.22, std 12.94, range [41.03, 94.81]